Protein AF-A0A6P2BBH6-F1 (afdb_monomer_lite)

Radius of gyration: 17.41 Å; chains: 1; bounding box: 28×32×49 Å

pLDDT: mean 83.57, std 10.06, range [59.22, 94.12]

Structure (mmCIF, N/CA/C/O backbone):
data_AF-A0A6P2BBH6-F1
#
_entry.id   AF-A0A6P2BBH6-F1
#
loop_
_atom_site.group_PDB
_atom_site.id
_atom_site.type_symbol
_atom_site.label_atom_id
_atom_site.label_alt_id
_atom_site.label_comp_id
_atom_site.label_asym_id
_atom_site.label_entity_id
_atom_site.label_seq_id
_atom_site.pdbx_PDB_ins_code
_atom_site.Cartn_x
_atom_site.Cartn_y
_atom_site.Cartn_z
_atom_site.occupancy
_atom_site.B_iso_or_equiv
_atom_site.auth_seq_id
_atom_site.auth_comp_id
_atom_site.auth_asym_id
_atom_site.auth_atom_id
_atom_site.pdbx_PDB_model_num
ATOM 1 N N . MET A 1 1 ? 5.970 -17.222 6.381 1.00 59.22 1 MET A N 1
ATOM 2 C CA . MET A 1 1 ? 4.710 -16.720 5.774 1.00 59.22 1 MET A CA 1
ATOM 3 C C . MET A 1 1 ? 4.610 -17.196 4.332 1.00 59.22 1 MET A C 1
ATOM 5 O O . MET A 1 1 ? 5.620 -17.224 3.642 1.00 59.22 1 MET A O 1
ATOM 9 N N . LYS A 1 2 ? 3.418 -17.576 3.862 1.00 73.94 2 LYS A N 1
ATOM 10 C CA . LYS A 1 2 ? 3.202 -17.975 2.461 1.00 73.94 2 LYS A CA 1
ATOM 11 C C . LYS A 1 2 ? 3.472 -16.782 1.532 1.00 73.94 2 LYS A C 1
ATOM 13 O O . LYS A 1 2 ? 2.894 -15.721 1.747 1.00 73.94 2 LYS A O 1
ATOM 18 N N . LYS A 1 3 ? 4.314 -16.949 0.501 1.00 75.50 3 LYS A N 1
ATOM 19 C CA . LYS A 1 3 ? 4.719 -15.877 -0.443 1.00 75.50 3 LYS A CA 1
ATOM 20 C C . LYS A 1 3 ? 3.529 -15.109 -1.035 1.00 75.50 3 LYS A C 1
ATOM 22 O O . LYS A 1 3 ? 3.615 -13.899 -1.215 1.00 75.50 3 LYS A O 1
ATOM 27 N N . TRP A 1 4 ? 2.390 -15.778 -1.250 1.00 77.81 4 TRP A N 1
ATOM 28 C CA . TRP A 1 4 ? 1.173 -15.121 -1.747 1.00 77.81 4 TRP A CA 1
ATOM 29 C C . TRP A 1 4 ? 0.691 -13.997 -0.823 1.00 77.81 4 TRP A C 1
ATOM 31 O O . TRP A 1 4 ? 0.105 -13.031 -1.304 1.00 77.81 4 TRP A O 1
ATOM 41 N N . PHE A 1 5 ? 0.861 -14.148 0.496 1.00 82.69 5 PHE A N 1
ATOM 42 C CA . PHE A 1 5 ? 0.309 -13.222 1.478 1.00 82.69 5 PHE A CA 1
ATOM 43 C C . PHE A 1 5 ? 1.005 -11.871 1.384 1.00 82.69 5 PHE A C 1
ATOM 45 O O . PHE A 1 5 ? 0.320 -10.859 1.319 1.00 82.69 5 PHE A O 1
ATOM 52 N N . GLY A 1 6 ? 2.339 -11.865 1.287 1.00 83.88 6 GLY A N 1
ATOM 53 C CA . GLY A 1 6 ? 3.116 -10.636 1.113 1.00 83.88 6 GLY A CA 1
ATOM 54 C C . GLY A 1 6 ? 2.740 -9.894 -0.170 1.00 83.88 6 GLY A C 1
ATOM 55 O O . GLY A 1 6 ? 2.512 -8.690 -0.136 1.00 83.88 6 GLY A O 1
ATOM 56 N N . VAL A 1 7 ? 2.566 -10.625 -1.276 1.00 81.94 7 VAL A N 1
ATOM 57 C CA . VAL A 1 7 ? 2.136 -10.039 -2.558 1.00 81.94 7 VAL A CA 1
ATOM 58 C C . VAL A 1 7 ? 0.726 -9.454 -2.451 1.00 81.94 7 VAL A C 1
ATOM 60 O O . VAL A 1 7 ? 0.507 -8.296 -2.786 1.00 81.94 7 VAL A O 1
ATOM 63 N N . ALA A 1 8 ? -0.234 -10.224 -1.931 1.00 83.50 8 ALA A N 1
ATOM 64 C CA . ALA A 1 8 ? -1.613 -9.763 -1.781 1.00 83.50 8 ALA A CA 1
ATOM 65 C C . ALA A 1 8 ? -1.738 -8.582 -0.807 1.00 83.50 8 ALA A C 1
ATOM 67 O O . ALA A 1 8 ? -2.591 -7.720 -0.998 1.00 83.50 8 ALA A O 1
ATOM 68 N N . PHE A 1 9 ? -0.905 -8.553 0.233 1.00 87.38 9 PHE A N 1
ATOM 69 C CA . PHE A 1 9 ? -0.841 -7.460 1.190 1.00 87.38 9 PHE A CA 1
ATOM 70 C C . PHE A 1 9 ? -0.304 -6.184 0.537 1.00 87.38 9 PHE A C 1
ATOM 72 O O . PHE A 1 9 ? -0.942 -5.144 0.664 1.00 87.38 9 PHE A O 1
ATOM 79 N N . GLY A 1 10 ? 0.794 -6.268 -0.222 1.00 86.88 10 GLY A N 1
ATOM 80 C CA . GLY A 1 10 ? 1.325 -5.138 -0.990 1.00 86.88 10 GLY A CA 1
ATOM 81 C C . GLY A 1 10 ? 0.302 -4.586 -1.985 1.00 86.88 10 GLY A C 1
ATOM 82 O O . GLY A 1 10 ? -0.021 -3.400 -1.938 1.00 86.88 10 GLY A O 1
ATOM 83 N N . ASP A 1 11 ? -0.300 -5.465 -2.794 1.00 85.19 11 ASP A N 1
ATOM 84 C CA . ASP A 1 11 ? -1.349 -5.101 -3.756 1.00 85.19 11 ASP A CA 1
ATOM 85 C C . ASP A 1 11 ? -2.530 -4.389 -3.070 1.00 85.19 11 ASP A C 1
ATOM 87 O O . ASP A 1 11 ? -3.058 -3.389 -3.565 1.00 85.19 11 ASP A O 1
ATOM 91 N N . ALA A 1 12 ? -2.961 -4.911 -1.917 1.00 89.38 12 ALA A N 1
ATOM 92 C CA . ALA A 1 12 ? -4.066 -4.353 -1.152 1.00 89.38 12 ALA A CA 1
ATOM 93 C C . ALA A 1 12 ? -3.708 -3.019 -0.496 1.00 89.38 12 ALA A C 1
ATOM 95 O O . ALA A 1 12 ? -4.544 -2.120 -0.498 1.00 89.38 12 ALA A O 1
ATOM 96 N N . MET A 1 13 ? -2.491 -2.866 0.032 1.00 88.94 13 MET A N 1
ATOM 97 C CA . MET A 1 13 ? -2.028 -1.611 0.621 1.00 88.94 13 MET A CA 1
ATOM 98 C C . MET A 1 13 ? -1.984 -0.495 -0.417 1.00 88.94 13 MET A C 1
ATOM 100 O O . MET A 1 13 ? -2.537 0.574 -0.175 1.00 88.94 13 MET A O 1
ATOM 104 N N . THR A 1 14 ? -1.393 -0.742 -1.589 1.00 88.19 14 THR A N 1
ATOM 105 C CA . THR A 1 14 ? -1.318 0.262 -2.657 1.00 88.19 14 THR A CA 1
ATOM 106 C C . THR A 1 14 ? -2.707 0.657 -3.150 1.00 88.19 14 THR A C 1
ATOM 108 O O . THR A 1 14 ? -2.987 1.843 -3.318 1.00 88.19 14 THR A O 1
ATOM 111 N N . ALA A 1 15 ? -3.608 -0.310 -3.347 1.00 88.56 15 ALA A N 1
ATOM 112 C CA . ALA A 1 15 ? -4.979 -0.021 -3.758 1.00 88.56 15 ALA A CA 1
ATOM 113 C C . ALA A 1 15 ? -5.761 0.748 -2.677 1.00 88.56 15 ALA A C 1
ATOM 115 O O . ALA A 1 15 ? -6.388 1.763 -2.972 1.00 88.56 15 ALA A O 1
ATOM 116 N N . ALA A 1 16 ? -5.676 0.312 -1.418 1.00 90.50 16 ALA A N 1
ATOM 117 C CA . ALA A 1 16 ? -6.375 0.949 -0.310 1.00 90.50 16 ALA A CA 1
ATOM 118 C C . ALA A 1 16 ? -5.849 2.361 -0.021 1.00 90.50 16 ALA A C 1
ATOM 120 O O . ALA A 1 16 ? -6.645 3.244 0.274 1.00 90.50 16 ALA A O 1
ATOM 121 N N . ALA A 1 17 ? -4.542 2.609 -0.145 1.00 90.69 17 ALA A N 1
ATOM 122 C CA . ALA A 1 17 ? -3.962 3.938 0.050 1.00 90.69 17 ALA A CA 1
ATOM 123 C C . ALA A 1 17 ? -4.456 4.959 -0.989 1.00 90.69 17 ALA A C 1
ATOM 125 O O . ALA A 1 17 ? -4.594 6.136 -0.665 1.00 90.69 17 ALA A O 1
ATOM 126 N N . ARG A 1 18 ? -4.770 4.521 -2.217 1.00 89.12 18 ARG A N 1
ATOM 127 C CA . ARG A 1 18 ? -5.328 5.398 -3.262 1.00 89.12 18 ARG A CA 1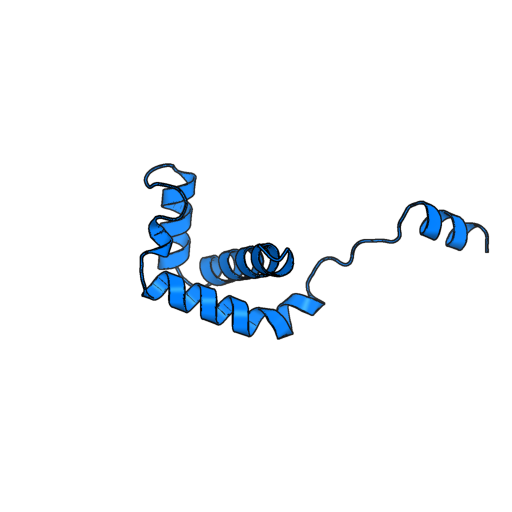
ATOM 128 C C . ARG A 1 18 ? -6.773 5.810 -2.982 1.00 89.12 18 ARG A C 1
ATOM 130 O O . ARG A 1 18 ? -7.153 6.924 -3.316 1.00 89.12 18 ARG A O 1
ATOM 137 N N . GLU A 1 19 ? -7.568 4.924 -2.388 1.00 90.25 19 GLU A N 1
ATOM 138 C CA . GLU A 1 19 ? -9.002 5.152 -2.145 1.00 90.25 19 GLU A CA 1
ATOM 139 C C . GLU A 1 19 ? -9.297 5.668 -0.718 1.00 90.25 19 GLU A C 1
ATOM 141 O O . GLU A 1 19 ? -10.347 6.259 -0.470 1.00 90.25 19 GLU A O 1
ATOM 146 N N . HIS A 1 20 ? -8.386 5.470 0.244 1.00 92.50 20 HIS A N 1
ATOM 147 C CA . HIS A 1 20 ? -8.618 5.765 1.658 1.00 92.50 20 HIS A CA 1
ATOM 148 C C . HIS A 1 20 ? -7.494 6.593 2.296 1.00 92.50 20 HIS A C 1
ATOM 150 O O . HIS A 1 20 ? -6.436 6.079 2.662 1.00 92.50 20 HIS A O 1
ATOM 156 N N . ILE A 1 21 ? -7.789 7.871 2.569 1.00 92.81 21 ILE A N 1
ATOM 157 C CA . ILE A 1 21 ? -6.850 8.840 3.172 1.00 92.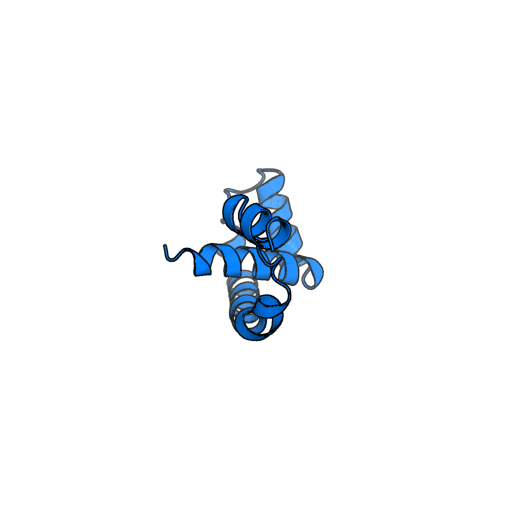81 21 ILE A CA 1
ATOM 158 C C . ILE A 1 21 ? -6.297 8.366 4.525 1.00 92.81 21 ILE A C 1
ATOM 160 O O . ILE A 1 21 ? -5.136 8.606 4.834 1.00 92.81 21 ILE A O 1
ATOM 164 N N . HIS A 1 22 ? -7.095 7.671 5.341 1.00 90.56 22 HIS A N 1
ATOM 165 C CA . HIS A 1 22 ? -6.640 7.161 6.641 1.00 90.56 22 HIS A CA 1
ATOM 166 C C . HIS A 1 22 ? -5.583 6.052 6.503 1.00 90.56 22 HIS A C 1
ATOM 168 O O . HIS A 1 22 ? -4.653 5.997 7.302 1.00 90.56 22 HIS A O 1
ATOM 174 N N . VAL A 1 23 ? -5.677 5.221 5.458 1.00 91.12 23 VAL A N 1
ATOM 175 C CA . VAL A 1 23 ? -4.661 4.207 5.137 1.00 91.12 23 VAL A CA 1
ATOM 176 C C . VAL A 1 23 ? -3.396 4.882 4.611 1.00 91.12 23 VAL A C 1
ATOM 178 O O . VAL A 1 23 ? -2.304 4.574 5.080 1.00 91.12 23 VAL A O 1
ATOM 181 N N . LEU A 1 24 ? -3.543 5.852 3.700 1.00 93.12 24 LEU A N 1
ATOM 182 C CA . LEU A 1 24 ? -2.423 6.646 3.187 1.00 93.12 24 LEU A CA 1
ATOM 183 C C . LEU A 1 24 ? -1.683 7.380 4.312 1.00 93.12 24 LEU A C 1
ATOM 185 O O . LEU A 1 24 ? -0.460 7.342 4.370 1.00 93.12 24 LEU A O 1
ATOM 189 N N . ARG A 1 25 ? -2.415 8.005 5.239 1.00 91.25 25 ARG A N 1
ATOM 190 C CA . ARG A 1 25 ? -1.836 8.714 6.385 1.00 91.25 25 ARG A CA 1
ATOM 191 C C . ARG A 1 25 ? -1.040 7.771 7.288 1.00 91.25 25 ARG A C 1
ATOM 193 O O . ARG A 1 25 ? 0.066 8.130 7.671 1.00 91.25 25 ARG A O 1
ATOM 200 N N . GLY A 1 26 ? -1.561 6.578 7.588 1.00 90.81 26 GLY A N 1
ATOM 201 C CA . GLY A 1 26 ? -0.825 5.561 8.351 1.00 90.81 26 GLY A CA 1
ATOM 202 C C . GLY A 1 26 ? 0.465 5.112 7.653 1.00 90.81 26 GLY A C 1
ATOM 203 O O . GLY A 1 26 ? 1.525 5.054 8.274 1.00 90.81 26 GLY A O 1
ATOM 204 N N . LEU A 1 27 ? 0.402 4.897 6.334 1.00 90.00 27 LEU A N 1
ATOM 205 C CA . LEU A 1 27 ? 1.569 4.583 5.502 1.00 90.00 27 LEU A CA 1
ATOM 206 C C . LEU A 1 27 ? 2.616 5.701 5.525 1.00 90.00 27 LEU A C 1
ATOM 208 O O . LEU A 1 27 ? 3.795 5.429 5.727 1.00 90.00 27 LEU A O 1
ATOM 212 N N . LEU A 1 28 ? 2.196 6.956 5.366 1.00 91.62 28 LEU A N 1
ATOM 213 C CA . LEU A 1 28 ? 3.098 8.109 5.384 1.00 91.62 28 LEU A CA 1
ATOM 214 C C . LEU A 1 28 ? 3.769 8.302 6.746 1.00 91.62 28 LEU A C 1
ATOM 216 O O . LEU A 1 28 ? 4.949 8.631 6.788 1.00 91.62 28 LEU A O 1
ATOM 220 N N . ARG A 1 29 ? 3.069 8.045 7.859 1.00 90.44 29 ARG A N 1
ATOM 221 C CA . ARG A 1 29 ? 3.692 8.062 9.195 1.00 90.44 29 ARG A CA 1
ATOM 222 C C . ARG A 1 29 ? 4.797 7.022 9.324 1.00 90.44 29 ARG A C 1
ATOM 224 O O . ARG A 1 29 ? 5.852 7.334 9.862 1.00 90.44 29 ARG A O 1
ATOM 231 N N . THR A 1 30 ? 4.581 5.827 8.774 1.00 88.44 30 THR A N 1
ATOM 232 C CA . THR A 1 30 ? 5.614 4.785 8.714 1.00 88.44 30 THR A CA 1
ATOM 233 C C . THR A 1 30 ? 6.784 5.195 7.812 1.00 88.44 30 THR A C 1
ATOM 235 O O . THR A 1 30 ? 7.933 5.028 8.204 1.00 88.44 30 THR A O 1
ATOM 238 N N . PHE A 1 31 ? 6.522 5.762 6.628 1.00 87.19 31 PHE A N 1
ATOM 239 C CA . PHE A 1 31 ? 7.581 6.217 5.715 1.00 87.19 31 PHE A CA 1
ATOM 240 C C . PHE A 1 31 ? 8.426 7.348 6.296 1.00 87.19 31 PHE A C 1
ATOM 242 O O . PHE A 1 31 ? 9.636 7.371 6.101 1.00 87.19 31 PHE A O 1
ATOM 249 N N . HIS A 1 32 ? 7.799 8.263 7.029 1.00 91.94 32 HIS A N 1
ATOM 250 C CA . HIS A 1 32 ? 8.491 9.346 7.720 1.00 91.94 32 HIS A CA 1
ATOM 251 C C . HIS A 1 32 ? 9.061 8.928 9.083 1.00 91.94 32 HIS A C 1
ATOM 253 O O . HIS A 1 32 ? 9.523 9.791 9.822 1.00 91.94 32 HIS A O 1
ATOM 259 N N . LEU A 1 33 ? 9.025 7.633 9.430 1.00 89.94 33 LEU A N 1
ATOM 260 C CA . LEU A 1 33 ? 9.538 7.088 10.694 1.00 89.94 33 LEU A CA 1
ATOM 261 C C . LEU A 1 33 ? 8.929 7.745 11.949 1.00 89.94 33 LEU A C 1
ATOM 263 O O . LEU A 1 33 ? 9.527 7.722 13.021 1.00 89.94 33 LEU A O 1
ATOM 267 N N . LEU A 1 34 ? 7.730 8.321 11.820 1.00 89.38 34 LEU A N 1
ATOM 268 C CA . LEU A 1 34 ? 6.999 8.954 12.923 1.00 89.38 34 LEU A CA 1
ATOM 269 C C . LEU A 1 34 ? 6.394 7.919 13.877 1.00 89.38 34 LEU A C 1
ATOM 271 O O . LEU A 1 34 ? 6.123 8.222 15.033 1.00 89.38 34 LEU A O 1
ATOM 275 N N . GLU A 1 35 ? 6.162 6.709 13.375 1.00 87.69 35 GLU A N 1
ATOM 276 C CA . GLU A 1 35 ? 5.629 5.561 14.105 1.00 87.69 35 GLU A CA 1
ATOM 277 C C . GLU A 1 35 ? 6.436 4.316 13.723 1.00 87.69 35 GLU A C 1
ATOM 279 O O . GLU A 1 35 ? 7.070 4.269 12.658 1.00 87.69 35 GLU A O 1
ATOM 284 N N . LYS A 1 36 ? 6.401 3.278 14.565 1.00 89.19 36 LYS A N 1
ATOM 285 C CA . LYS A 1 36 ? 7.061 2.013 14.225 1.00 89.19 36 LYS A CA 1
ATOM 286 C C . LYS A 1 36 ? 6.395 1.406 12.985 1.00 89.19 36 LYS A C 1
ATOM 288 O O . LYS A 1 36 ? 5.170 1.469 12.842 1.00 89.19 36 LYS A O 1
ATOM 293 N N . PRO A 1 37 ? 7.163 0.770 12.083 1.00 81.69 37 PRO A N 1
ATOM 294 C CA . PRO A 1 37 ? 6.587 0.175 10.889 1.00 81.69 37 PRO A CA 1
ATOM 295 C C . PRO A 1 37 ? 5.523 -0.861 11.259 1.00 81.69 37 PRO A C 1
ATOM 297 O O . PRO A 1 37 ? 5.783 -1.815 11.989 1.00 81.69 37 PRO A O 1
ATOM 300 N N . GLY A 1 38 ? 4.306 -0.650 10.753 1.00 81.81 38 GLY A N 1
ATOM 301 C CA . GLY A 1 38 ? 3.155 -1.513 11.025 1.00 81.81 38 GLY A CA 1
ATOM 302 C C . GLY A 1 38 ? 2.331 -1.140 12.261 1.00 81.81 38 GLY A C 1
ATOM 303 O O . GLY A 1 38 ? 1.305 -1.772 12.497 1.00 81.81 38 GLY A O 1
ATOM 304 N N . GLU A 1 39 ? 2.697 -0.101 13.012 1.00 89.56 39 GLU A N 1
ATOM 305 C CA . GLU A 1 39 ? 1.910 0.389 14.154 1.00 89.56 39 GLU A CA 1
ATOM 30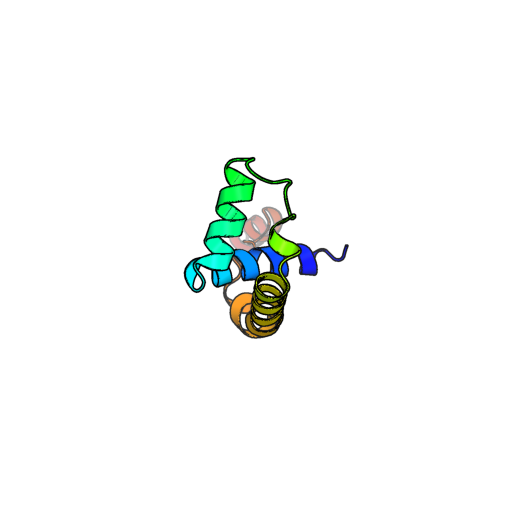6 C C . GLU A 1 39 ? 0.519 0.878 13.722 1.00 89.56 39 GLU A C 1
ATOM 308 O O . GLU A 1 39 ? -0.490 0.509 14.321 1.00 89.56 39 GLU A O 1
ATOM 313 N N . PHE A 1 40 ? 0.428 1.554 12.575 1.00 86.94 40 PHE A N 1
ATOM 314 C CA . PHE A 1 40 ? -0.846 1.971 11.983 1.00 86.94 40 PHE A CA 1
ATOM 315 C C . PHE A 1 40 ? -1.797 0.800 11.642 1.00 86.94 40 PHE A C 1
ATOM 317 O O . PHE A 1 40 ? -3.005 0.998 11.522 1.00 86.94 40 PHE A O 1
ATOM 324 N N . LEU A 1 41 ? -1.295 -0.437 11.508 1.00 88.75 41 LEU A N 1
ATOM 325 C CA . LEU A 1 41 ? -2.129 -1.630 11.276 1.00 88.75 41 LEU A CA 1
ATOM 326 C C . LEU A 1 41 ? -2.886 -2.071 12.538 1.00 88.75 41 LEU A C 1
ATOM 328 O O . LEU A 1 41 ? -3.799 -2.907 12.459 1.00 88.75 41 LEU A O 1
ATOM 332 N N . GLN A 1 42 ? -2.523 -1.527 13.704 1.00 91.31 42 GLN A N 1
ATOM 333 C CA . GLN A 1 42 ? -3.259 -1.755 14.940 1.00 91.31 42 GLN A CA 1
ATOM 334 C C . GLN A 1 42 ? -4.665 -1.151 14.872 1.00 91.31 42 GLN A C 1
ATOM 336 O O . GLN A 1 42 ? -5.593 -1.741 15.429 1.00 91.31 42 GLN A O 1
ATOM 341 N N . ASP A 1 43 ? -4.860 -0.081 14.096 1.00 92.75 43 ASP A N 1
ATOM 342 C CA . ASP A 1 43 ? -6.178 0.491 13.843 1.00 92.75 43 ASP A CA 1
ATOM 343 C C . ASP A 1 43 ? -7.092 -0.543 13.164 1.00 92.75 43 ASP A C 1
ATOM 345 O O . ASP A 1 43 ? -6.842 -1.048 12.061 1.00 92.75 43 ASP A O 1
ATOM 349 N N . ARG A 1 44 ? -8.198 -0.855 13.846 1.00 92.75 44 ARG A N 1
ATOM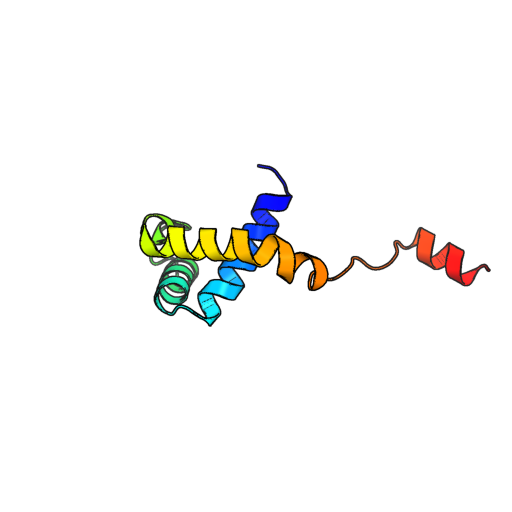 350 C CA . ARG A 1 44 ? -9.169 -1.859 13.411 1.00 92.75 44 ARG A CA 1
ATOM 351 C C . ARG A 1 44 ? -9.780 -1.497 12.056 1.00 92.75 44 ARG A C 1
ATOM 353 O O . ARG A 1 44 ? -9.987 -2.387 11.235 1.00 92.75 44 ARG A O 1
ATOM 360 N N . ARG A 1 45 ? -10.034 -0.213 11.790 1.00 92.94 45 ARG A N 1
ATOM 361 C CA . ARG A 1 45 ? -10.584 0.285 10.522 1.00 92.94 45 ARG A CA 1
ATOM 362 C C . ARG A 1 45 ? -9.596 0.073 9.382 1.00 92.94 45 ARG A C 1
ATOM 364 O O . ARG A 1 45 ? -9.984 -0.488 8.362 1.00 92.94 45 ARG A O 1
ATOM 371 N N . ILE A 1 46 ? -8.330 0.454 9.565 1.00 90.75 46 ILE A N 1
ATOM 372 C CA . ILE A 1 46 ? -7.275 0.250 8.556 1.00 90.75 46 ILE A CA 1
ATOM 373 C C . ILE A 1 46 ? -7.122 -1.239 8.251 1.00 90.75 46 ILE A C 1
ATOM 375 O O . ILE A 1 46 ? -7.107 -1.642 7.086 1.00 90.75 46 ILE A O 1
ATOM 379 N N . ARG A 1 47 ? -7.086 -2.069 9.294 1.00 93.50 47 ARG A N 1
ATOM 380 C CA . ARG A 1 47 ? -6.944 -3.518 9.163 1.00 93.50 47 ARG A CA 1
ATOM 381 C C . ARG A 1 47 ? -8.091 -4.146 8.372 1.00 93.50 47 ARG A C 1
ATOM 383 O O . ARG A 1 47 ? -7.845 -4.919 7.449 1.00 93.50 47 ARG A O 1
ATOM 390 N N . TRP A 1 48 ? -9.337 -3.788 8.688 1.00 94.12 48 TRP A N 1
ATOM 391 C CA . TRP A 1 48 ? -10.510 -4.268 7.950 1.00 94.12 48 TRP A CA 1
ATOM 392 C C . TRP A 1 48 ? -10.525 -3.792 6.502 1.00 94.12 48 TRP A C 1
ATOM 394 O O . TRP A 1 48 ? -10.860 -4.577 5.613 1.00 94.12 48 TRP A O 1
ATOM 404 N N . THR A 1 49 ? -10.120 -2.547 6.247 1.00 92.75 49 THR A N 1
ATOM 405 C CA . THR A 1 49 ? -9.965 -2.033 4.885 1.00 92.75 49 THR A CA 1
ATOM 406 C C . THR A 1 49 ? -8.952 -2.876 4.117 1.00 92.75 49 THR A C 1
ATOM 408 O O . THR A 1 49 ? -9.296 -3.432 3.079 1.00 92.75 49 THR A O 1
ATOM 411 N N . ILE A 1 50 ? -7.744 -3.083 4.646 1.00 90.94 50 ILE A N 1
ATOM 412 C CA . ILE A 1 50 ? -6.719 -3.892 3.971 1.00 90.94 50 ILE A CA 1
ATOM 413 C C . ILE A 1 50 ? -7.224 -5.319 3.727 1.00 90.94 50 ILE A C 1
ATOM 415 O O . ILE A 1 50 ? -7.141 -5.800 2.597 1.00 90.94 50 ILE A O 1
ATOM 419 N N . TYR A 1 51 ? -7.840 -5.972 4.718 1.00 91.00 51 TYR A N 1
ATOM 420 C CA . TYR A 1 51 ? -8.412 -7.309 4.528 1.00 91.00 51 TYR A CA 1
ATOM 421 C C . TYR A 1 51 ? -9.485 -7.348 3.435 1.00 91.00 51 TYR A C 1
ATOM 423 O O . TYR A 1 51 ? -9.472 -8.252 2.596 1.00 91.00 51 TYR A O 1
ATOM 431 N N . ARG A 1 52 ? -10.374 -6.350 3.377 1.00 90.50 52 ARG A N 1
ATOM 432 C CA . ARG A 1 52 ? -11.380 -6.230 2.312 1.00 90.50 52 ARG A CA 1
ATOM 433 C C . ARG A 1 52 ? -10.723 -6.136 0.936 1.00 90.50 52 ARG A C 1
ATOM 435 O O . ARG A 1 52 ? -11.177 -6.795 0.001 1.00 90.50 52 ARG A O 1
ATOM 442 N N . TYR A 1 53 ? -9.644 -5.366 0.809 1.00 88.88 53 TYR A N 1
ATOM 443 C CA . TYR A 1 53 ? -8.897 -5.249 -0.445 1.00 88.88 53 TYR A CA 1
ATOM 444 C C . TYR A 1 53 ? -8.105 -6.508 -0.785 1.00 88.88 53 TYR A C 1
ATOM 446 O O . TYR A 1 53 ? -8.045 -6.864 -1.955 1.00 88.88 53 TYR A O 1
ATOM 454 N N . MET A 1 54 ? -7.569 -7.236 0.194 1.00 87.06 54 MET A N 1
ATOM 455 C CA . MET A 1 54 ? -6.917 -8.528 -0.045 1.00 87.06 54 MET A CA 1
ATOM 456 C C . MET A 1 54 ? -7.916 -9.567 -0.575 1.00 87.06 54 MET A C 1
ATOM 458 O O . MET A 1 54 ? -7.625 -10.280 -1.540 1.00 87.06 54 MET A O 1
ATOM 462 N N . LEU A 1 55 ? -9.118 -9.624 0.011 1.00 86.00 55 LEU A N 1
ATOM 463 C CA . LEU A 1 55 ? -10.198 -10.514 -0.427 1.00 86.00 55 LEU A CA 1
ATOM 464 C C . LEU A 1 55 ? -10.725 -10.126 -1.818 1.00 86.00 55 LEU A C 1
ATOM 466 O O . LEU A 1 55 ? -10.879 -10.988 -2.683 1.00 86.00 55 LEU A O 1
ATOM 470 N N . ARG A 1 56 ? -10.933 -8.827 -2.068 1.00 81.25 56 ARG A N 1
ATOM 471 C CA . ARG A 1 56 ? -11.384 -8.296 -3.368 1.00 81.25 56 ARG A CA 1
ATOM 472 C C . ARG A 1 56 ? -10.312 -8.426 -4.458 1.00 81.25 56 ARG A C 1
ATOM 474 O O . ARG A 1 56 ? -10.620 -8.742 -5.608 1.00 81.25 56 ARG A O 1
ATOM 481 N N . GLY A 1 57 ? -9.053 -8.202 -4.093 1.00 69.88 57 GLY A N 1
ATOM 482 C CA . GLY A 1 57 ? -7.884 -8.208 -4.966 1.00 69.88 57 GLY A CA 1
ATOM 483 C C . GLY A 1 57 ? -7.477 -9.605 -5.424 1.00 69.88 57 GLY A C 1
ATOM 484 O O . GLY A 1 57 ? -6.983 -9.738 -6.537 1.00 69.88 57 GLY A O 1
ATOM 485 N N . ARG A 1 58 ? -7.763 -10.674 -4.664 1.00 64.81 58 ARG A N 1
ATOM 486 C CA . ARG A 1 58 ? -7.456 -12.048 -5.114 1.00 64.81 58 ARG A CA 1
ATOM 487 C C . ARG A 1 58 ? -8.026 -12.374 -6.497 1.00 64.81 58 ARG A C 1
ATOM 489 O O . ARG A 1 58 ? -7.328 -12.996 -7.288 1.00 64.81 58 ARG A O 1
ATOM 496 N N . ARG A 1 59 ? -9.261 -11.950 -6.791 1.00 62.59 59 ARG A N 1
ATOM 497 C CA . ARG A 1 59 ? -9.937 -12.251 -8.067 1.00 62.59 59 ARG A CA 1
ATOM 498 C C . ARG A 1 59 ? -9.639 -11.224 -9.168 1.00 62.59 59 ARG A C 1
ATOM 500 O O . ARG A 1 59 ? -9.606 -11.597 -10.331 1.00 62.59 59 ARG A O 1
ATOM 507 N N . ARG A 1 60 ? -9.416 -9.949 -8.819 1.00 64.38 60 ARG A N 1
ATOM 508 C CA . ARG A 1 60 ? -9.211 -8.849 -9.792 1.00 64.38 60 ARG A CA 1
ATOM 509 C C . ARG A 1 60 ? -7.751 -8.461 -10.044 1.00 64.38 60 ARG A C 1
ATOM 511 O O . ARG A 1 60 ? -7.440 -8.017 -11.140 1.00 64.38 60 ARG A O 1
ATOM 518 N N . ASN A 1 61 ? -6.864 -8.618 -9.062 1.00 61.59 61 ASN A N 1
ATOM 519 C CA . ASN A 1 61 ? -5.447 -8.263 -9.196 1.00 61.59 61 ASN A CA 1
ATOM 520 C C . ASN A 1 61 ? -4.606 -9.432 -9.712 1.00 61.59 61 ASN A C 1
ATOM 522 O O . ASN A 1 61 ? -3.527 -9.196 -10.237 1.00 61.59 61 ASN A O 1
ATOM 526 N N . ALA A 1 62 ? -5.099 -10.677 -9.635 1.00 61.00 62 ALA A N 1
ATOM 527 C CA . ALA A 1 62 ? -4.391 -11.829 -10.193 1.00 61.00 62 ALA A CA 1
ATOM 528 C C . ALA A 1 62 ? -4.072 -11.666 -11.684 1.00 61.00 62 ALA A C 1
ATOM 530 O O . ALA A 1 62 ? -2.966 -12.001 -12.091 1.00 61.00 62 ALA A O 1
ATOM 531 N N . SER A 1 63 ? -5.000 -11.096 -12.453 1.00 60.56 63 SER A N 1
ATOM 532 C CA . SER A 1 63 ? -4.856 -10.832 -13.887 1.00 60.56 63 SER A CA 1
ATOM 533 C C . SER A 1 63 ? -4.071 -9.559 -14.219 1.00 60.56 63 SER A C 1
ATOM 535 O O . SER A 1 63 ? -3.564 -9.441 -15.326 1.00 60.56 63 SER A O 1
ATOM 537 N N . ARG A 1 64 ? -3.954 -8.609 -13.280 1.00 61.94 64 ARG A N 1
ATOM 538 C CA . ARG A 1 64 ? -3.174 -7.367 -13.451 1.00 61.94 64 ARG A CA 1
ATOM 539 C C . ARG A 1 64 ? -1.719 -7.493 -13.003 1.00 61.94 64 ARG A C 1
ATOM 541 O O . ARG A 1 64 ? -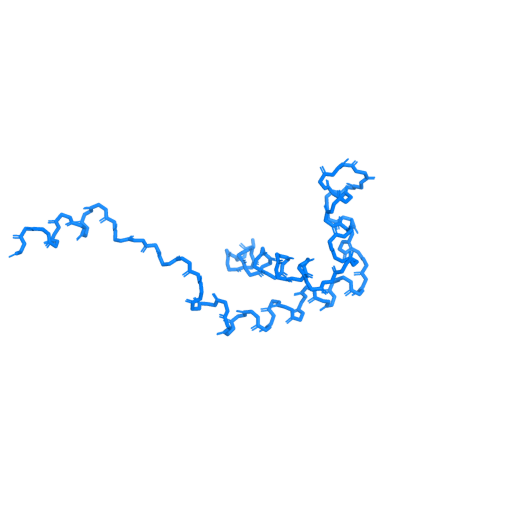0.951 -6.552 -13.183 1.00 61.94 64 ARG A O 1
ATOM 548 N N . ARG A 1 65 ? -1.340 -8.620 -12.392 1.00 65.94 65 ARG A N 1
ATOM 549 C CA . ARG A 1 65 ? 0.054 -8.885 -12.039 1.00 65.94 65 ARG A CA 1
ATOM 550 C C . ARG A 1 65 ? 0.885 -8.951 -13.314 1.00 65.94 65 ARG A C 1
ATOM 552 O O . ARG A 1 65 ? 0.511 -9.648 -14.254 1.00 65.94 65 ARG A O 1
ATOM 559 N N . LEU A 1 66 ? 2.006 -8.231 -13.311 1.00 62.75 66 LEU A N 1
ATOM 560 C CA . LEU A 1 66 ? 3.041 -8.327 -14.336 1.00 62.75 66 LEU A CA 1
ATOM 561 C C . LEU A 1 66 ? 3.399 -9.807 -14.497 1.00 62.75 66 LEU A C 1
ATOM 563 O O . LEU A 1 66 ? 3.931 -10.426 -13.571 1.00 62.75 66 LEU A O 1
ATOM 567 N N . GLN A 1 67 ? 3.028 -10.387 -15.638 1.00 67.50 67 GLN A N 1
ATOM 568 C CA . GLN A 1 67 ? 3.441 -11.742 -15.965 1.00 67.50 67 GLN A CA 1
ATOM 569 C C . GLN A 1 67 ? 4.950 -11.706 -16.147 1.00 67.50 67 GLN A C 1
ATOM 571 O O . GLN A 1 67 ? 5.482 -10.854 -16.862 1.00 67.50 67 GLN A O 1
ATOM 576 N N . LYS A 1 68 ? 5.646 -12.586 -15.430 1.00 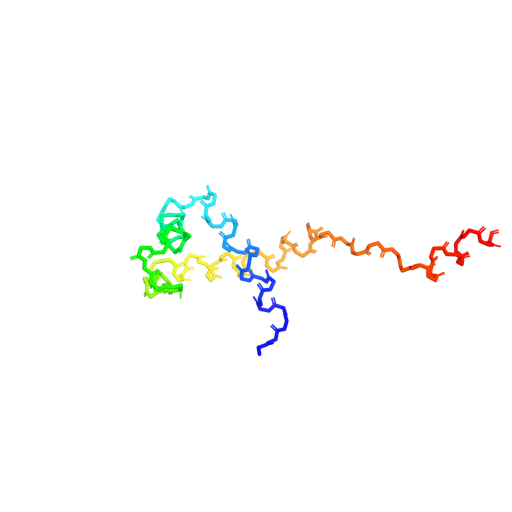71.88 68 LYS A N 1
ATOM 577 C CA . LYS A 1 68 ? 7.089 -12.713 -15.578 1.00 71.88 68 LYS A CA 1
ATOM 578 C C . LYS A 1 68 ? 7.340 -13.143 -17.024 1.00 71.88 68 LYS A C 1
ATOM 580 O O . LYS A 1 68 ? 6.763 -14.136 -17.458 1.00 71.88 68 LYS A O 1
ATOM 585 N N . GLY A 1 69 ? 8.118 -12.353 -17.763 1.00 76.19 69 GLY A N 1
ATOM 586 C CA . GLY A 1 69 ? 8.490 -12.693 -19.134 1.00 76.19 69 GLY A CA 1
ATOM 587 C C . GLY A 1 69 ? 9.237 -14.031 -19.196 1.00 76.19 69 GLY A C 1
ATOM 588 O O . GLY A 1 69 ? 9.713 -14.501 -18.153 1.00 76.19 69 GLY A O 1
ATOM 589 N N . PRO A 1 70 ? 9.328 -14.639 -20.392 1.00 82.25 70 PRO A N 1
ATOM 590 C CA . PRO A 1 70 ? 10.011 -15.911 -20.578 1.00 82.25 70 PRO A CA 1
ATOM 591 C C . PRO A 1 70 ? 11.442 -15.846 -20.047 1.00 82.25 70 PRO A C 1
ATOM 593 O O . PRO A 1 70 ? 12.117 -14.814 -20.134 1.00 82.25 70 PRO A O 1
ATOM 596 N N . GLN A 1 71 ? 11.896 -16.948 -19.460 1.00 84.62 71 GLN A N 1
ATOM 597 C CA . GLN A 1 71 ? 13.281 -17.043 -19.008 1.00 84.62 71 GLN A CA 1
ATOM 598 C C . GLN A 1 71 ? 14.231 -17.058 -20.209 1.00 84.62 71 GLN A C 1
ATOM 600 O O . GLN A 1 71 ? 13.826 -17.332 -21.335 1.00 84.62 71 GLN A O 1
ATOM 605 N N . ARG A 1 72 ? 15.513 -16.739 -19.984 1.00 82.50 72 ARG A N 1
ATOM 606 C CA . ARG A 1 72 ? 16.510 -16.641 -21.065 1.00 82.50 72 ARG A CA 1
ATOM 607 C C . ARG A 1 72 ? 16.545 -17.898 -21.940 1.00 82.50 72 ARG A C 1
ATOM 609 O O . ARG A 1 72 ? 16.667 -17.778 -23.149 1.00 82.50 72 ARG A O 1
ATOM 616 N N . GLU A 1 73 ? 16.410 -19.067 -21.328 1.00 88.62 73 GLU A N 1
ATOM 617 C CA . GLU A 1 73 ? 16.353 -20.364 -22.009 1.00 88.62 73 GLU A CA 1
ATOM 618 C C . GLU A 1 73 ? 15.121 -20.474 -22.920 1.00 88.62 73 GLU A C 1
ATOM 620 O O . GLU A 1 73 ? 15.271 -20.718 -24.112 1.00 88.62 73 GLU A O 1
ATOM 625 N N . GLU A 1 74 ? 13.929 -20.155 -22.407 1.00 84.31 74 GLU A N 1
ATOM 626 C CA . GLU A 1 74 ? 12.680 -20.126 -23.187 1.00 84.31 74 GLU A CA 1
ATOM 627 C C . GLU A 1 74 ? 12.711 -19.081 -24.316 1.00 84.31 74 GLU A C 1
ATOM 629 O O . GLU A 1 74 ? 12.078 -19.259 -25.355 1.00 84.31 74 GLU A O 1
ATOM 634 N N . MET A 1 75 ? 13.432 -17.969 -24.127 1.00 88.06 75 MET A N 1
ATOM 635 C CA . MET A 1 75 ? 13.636 -16.979 -25.189 1.00 88.06 75 MET A CA 1
ATOM 636 C C . MET A 1 75 ? 14.529 -17.522 -26.304 1.00 88.06 75 MET A C 1
ATOM 638 O O . MET A 1 75 ? 14.222 -17.303 -27.470 1.00 88.06 75 MET A O 1
ATOM 642 N N . LEU A 1 76 ? 15.613 -18.224 -25.961 1.00 90.75 76 LEU A N 1
ATOM 643 C CA . LEU A 1 76 ? 16.521 -18.815 -26.947 1.00 90.75 76 LEU A CA 1
ATOM 644 C C . LEU A 1 76 ? 15.837 -19.931 -27.743 1.00 90.75 76 LEU A C 1
ATOM 646 O O . LEU A 1 76 ? 16.004 -19.996 -28.956 1.00 90.75 76 LEU A O 1
ATOM 650 N N . GLU A 1 77 ? 15.016 -20.749 -27.086 1.00 89.69 77 GLU A N 1
ATOM 651 C CA . GLU A 1 77 ? 14.248 -21.820 -27.729 1.00 89.69 77 GLU A CA 1
ATOM 652 C C . GLU A 1 77 ? 13.231 -21.276 -28.749 1.00 89.69 77 GLU A C 1
ATOM 654 O O . GLU A 1 77 ? 13.114 -21.809 -29.847 1.00 89.69 77 GLU A O 1
ATOM 659 N N . ARG A 1 78 ? 12.566 -20.152 -28.442 1.00 84.75 78 ARG A N 1
ATOM 660 C CA . ARG A 1 78 ? 11.623 -19.476 -29.357 1.00 84.75 78 ARG A CA 1
ATOM 661 C C . ARG A 1 78 ? 12.272 -18.764 -30.546 1.00 84.75 78 ARG A C 1
ATOM 663 O O . ARG A 1 78 ? 11.565 -18.417 -31.482 1.00 84.75 78 ARG A O 1
ATOM 670 N N . ILE A 1 79 ? 13.567 -18.455 -30.472 1.00 87.44 79 ILE A N 1
ATOM 671 C CA . ILE A 1 79 ? 14.319 -17.804 -31.561 1.00 87.44 79 ILE A CA 1
ATOM 672 C C . ILE A 1 79 ? 14.947 -18.855 -32.487 1.00 87.44 79 ILE A C 1
ATOM 674 O O . ILE A 1 79 ? 15.185 -18.575 -33.657 1.00 87.44 79 ILE A O 1
ATOM 678 N N . ALA A 1 80 ? 15.238 -20.048 -31.962 1.00 78.94 80 ALA A N 1
ATOM 679 C CA . ALA A 1 80 ? 15.860 -21.140 -32.705 1.00 78.94 80 ALA A CA 1
ATOM 680 C C . ALA A 1 80 ? 14.872 -21.965 -33.559 1.00 78.94 80 ALA A C 1
ATOM 682 O O . ALA A 1 80 ? 15.327 -22.782 -34.360 1.00 78.94 80 ALA A O 1
ATOM 683 N N . SER A 1 81 ? 13.559 -21.768 -33.382 1.00 59.47 81 SER A N 1
ATOM 684 C CA . SER A 1 81 ? 12.472 -22.335 -34.201 1.00 59.47 81 SER A CA 1
ATOM 685 C C . SER A 1 81 ? 12.123 -21.445 -35.388 1.00 59.47 81 SER A C 1
ATOM 687 O O . SER A 1 81 ? 11.940 -21.988 -36.497 1.00 59.47 81 SER A O 1
#

Secondary structure (DSSP, 8-state):
--HHHHHHHHHHHHHHHHH-HHHHHHHHHHHTTSS-TTGGGGSHHHHHHHHHHHHHHHHHTTTTS-PPPPPHHHHHHHHH-

Sequence (81 aa):
MKKWFGVAFGDAMTAAAREHIHVLRGLLRTFHLLEKPGEFLQDRRIRWTIYRYMLRGRRRNASRRLQKGPQREEMLERIAS

Foldseek 3Di:
DPPLVVVLLVQLLVVLLVVPVLSVVLVVCCVVVVDPVCPSCVPPVNVVSSVVSSVVCVVPVVVVPDDDDDDPVRVVVVVVD